Protein AF-A0A2A2M655-F1 (afdb_monomer_lite)

Sequence (83 aa):
MCSIENIGGDVSINMGGKTLATVSYREVIAPDFTLVGYEQRAKKHAQCVIDKIVKAALQQAALDSNVDAILENAISARSQSSC

Radius of gyration: 23.57 Å; chains: 1; bounding box: 62×24×65 Å

Organism: NCBI:txid546367

pLDDT: mean 89.43, std 9.91, range [49.25, 97.5]

Structure (mmCIF, N/CA/C/O backbone):
data_AF-A0A2A2M655-F1
#
_entry.id   AF-A0A2A2M655-F1
#
loop_
_atom_site.group_PDB
_atom_site.id
_atom_site.type_symbol
_atom_site.label_atom_id
_atom_site.label_alt_id
_atom_site.label_comp_id
_atom_site.label_asym_id
_atom_site.label_entity_id
_atom_site.label_seq_id
_atom_site.pdbx_PDB_ins_code
_atom_site.Cartn_x
_atom_site.Cartn_y
_atom_site.Cartn_z
_atom_site.occupancy
_atom_site.B_iso_or_equiv
_atom_site.auth_seq_id
_atom_site.auth_comp_id
_atom_site.auth_asym_id
_atom_site.auth_atom_id
_atom_site.pdbx_PDB_model_num
ATOM 1 N N . MET A 1 1 ? -33.092 -8.000 13.774 1.00 51.78 1 MET A N 1
ATOM 2 C CA . MET A 1 1 ? -32.076 -7.762 12.725 1.00 51.78 1 MET A CA 1
ATOM 3 C C . MET A 1 1 ? -30.746 -7.553 13.421 1.00 51.78 1 MET A C 1
ATOM 5 O O . MET A 1 1 ? -30.713 -6.761 14.350 1.00 51.78 1 MET A O 1
ATOM 9 N N . CYS A 1 2 ? -29.700 -8.288 13.040 1.00 66.50 2 CYS A N 1
ATOM 10 C CA . CYS A 1 2 ? -28.345 -8.016 13.523 1.00 66.50 2 CYS A CA 1
ATOM 11 C C . CYS A 1 2 ? -27.750 -6.956 12.588 1.00 66.50 2 CYS A C 1
ATOM 13 O O . CYS A 1 2 ? -27.573 -7.234 11.402 1.00 66.50 2 CYS A O 1
ATOM 15 N N . SER A 1 3 ? -27.555 -5.731 13.075 1.00 75.94 3 SER A N 1
ATOM 16 C CA . SER A 1 3 ? -26.924 -4.672 12.286 1.00 75.94 3 SER A CA 1
ATOM 17 C C . SER A 1 3 ? -25.438 -4.983 12.155 1.00 75.94 3 SER A C 1
ATOM 19 O O . SER A 1 3 ? -24.753 -5.152 13.159 1.00 75.94 3 SER A O 1
ATOM 21 N N . ILE A 1 4 ? -24.955 -5.096 10.920 1.00 82.81 4 ILE A N 1
ATOM 22 C CA . ILE A 1 4 ? -23.523 -5.204 10.642 1.00 82.81 4 ILE A CA 1
ATOM 23 C C . ILE A 1 4 ? -22.968 -3.783 10.669 1.00 82.81 4 ILE A C 1
ATOM 25 O O . ILE A 1 4 ? -23.348 -2.954 9.841 1.00 82.81 4 ILE A O 1
ATOM 29 N N . GLU A 1 5 ? -22.102 -3.499 11.636 1.00 89.44 5 GLU A N 1
ATOM 30 C CA . GLU A 1 5 ? -21.397 -2.225 11.724 1.00 89.44 5 GLU A CA 1
ATOM 31 C C . GLU A 1 5 ? -20.053 -2.326 11.002 1.00 89.44 5 GLU A C 1
ATOM 33 O O . GLU A 1 5 ? -19.326 -3.310 11.142 1.00 89.44 5 GLU A O 1
ATOM 38 N N . ASN A 1 6 ? -19.715 -1.295 10.230 1.00 92.44 6 ASN A N 1
ATOM 39 C CA . ASN A 1 6 ? -18.460 -1.224 9.490 1.00 92.44 6 ASN A CA 1
ATOM 40 C C . ASN A 1 6 ? -17.645 -0.028 9.969 1.00 92.44 6 ASN A C 1
ATOM 42 O O . ASN A 1 6 ? -18.191 1.042 10.238 1.00 92.44 6 ASN A O 1
ATOM 46 N N . ILE A 1 7 ? -16.329 -0.197 9.974 1.00 93.62 7 ILE A N 1
ATOM 47 C CA . ILE A 1 7 ? -15.359 0.875 10.177 1.00 93.62 7 ILE A CA 1
ATOM 48 C C . ILE A 1 7 ? -14.541 1.064 8.902 1.00 93.62 7 ILE A C 1
ATOM 50 O O . ILE A 1 7 ? -14.301 0.122 8.141 1.00 93.62 7 ILE A O 1
ATOM 54 N N . GLY A 1 8 ? -14.128 2.299 8.642 1.00 94.38 8 GLY A N 1
ATOM 55 C CA . GLY A 1 8 ? -13.328 2.611 7.475 1.00 94.38 8 GLY A CA 1
ATOM 56 C C . GLY A 1 8 ? -12.556 3.906 7.608 1.00 94.38 8 GLY A C 1
ATOM 57 O O . GLY A 1 8 ? -12.938 4.802 8.357 1.00 94.38 8 GLY A O 1
ATOM 58 N N . GLY A 1 9 ? -11.482 3.996 6.839 1.00 94.12 9 GLY A N 1
ATOM 59 C CA . GLY A 1 9 ? -10.629 5.1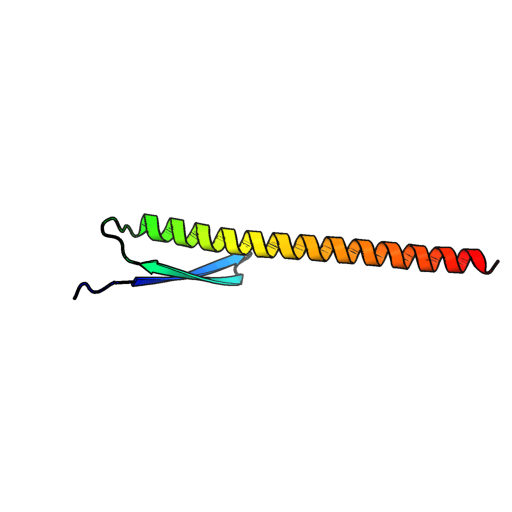67 6.761 1.00 94.12 9 GLY A CA 1
ATOM 60 C C . GLY A 1 9 ? -9.604 5.026 5.647 1.00 94.12 9 GLY A C 1
ATOM 61 O O . GLY A 1 9 ? -9.494 3.985 4.998 1.00 94.12 9 GLY A O 1
ATOM 62 N N . ASP A 1 10 ? -8.851 6.094 5.441 1.00 96.62 10 ASP A N 1
ATOM 63 C CA . ASP A 1 10 ? -7.851 6.172 4.391 1.00 96.62 10 ASP A CA 1
ATOM 64 C C . ASP A 1 10 ? -6.442 6.145 4.985 1.00 96.62 10 ASP A C 1
ATOM 66 O O . ASP A 1 10 ? -6.145 6.823 5.970 1.00 96.62 10 ASP A O 1
ATOM 70 N N . VAL A 1 11 ? -5.557 5.363 4.367 1.00 95.94 11 VAL A N 1
ATOM 71 C CA . VAL A 1 11 ? -4.136 5.312 4.713 1.00 95.94 11 VAL A CA 1
ATOM 72 C C . VAL A 1 11 ? -3.358 6.156 3.713 1.00 95.94 11 VAL A C 1
ATOM 74 O O . VAL A 1 11 ? -3.248 5.803 2.537 1.00 95.94 11 VAL A O 1
ATOM 77 N N . SER A 1 12 ? -2.800 7.269 4.186 1.00 95.50 12 SER A N 1
ATOM 78 C CA . SER A 1 12 ? -1.948 8.147 3.380 1.00 95.50 12 SER A CA 1
ATOM 79 C C . SER A 1 12 ? -0.503 7.660 3.375 1.00 95.50 12 SER A C 1
ATOM 81 O O . SER A 1 12 ? 0.113 7.457 4.422 1.00 95.50 12 SER A O 1
ATOM 83 N N . ILE A 1 13 ? 0.055 7.509 2.180 1.00 92.69 13 ILE A N 1
ATOM 84 C CA . ILE A 1 13 ? 1.436 7.092 1.949 1.00 92.69 13 ILE A CA 1
ATOM 85 C C . ILE A 1 13 ? 2.246 8.344 1.655 1.00 92.69 13 ILE A C 1
ATOM 87 O O . ILE A 1 13 ? 2.070 8.972 0.611 1.00 92.69 13 ILE A O 1
ATOM 91 N N . ASN A 1 14 ? 3.141 8.701 2.570 1.00 93.69 14 ASN A N 1
ATOM 92 C CA . ASN A 1 14 ? 3.924 9.926 2.480 1.00 93.69 14 ASN A CA 1
ATOM 93 C C . ASN A 1 14 ? 5.410 9.615 2.267 1.00 93.69 14 ASN A C 1
ATOM 95 O O . ASN A 1 14 ? 5.972 8.759 2.948 1.00 93.69 14 ASN A O 1
ATOM 99 N N . MET A 1 15 ? 6.061 10.351 1.368 1.00 91.00 15 MET A N 1
ATOM 100 C CA . MET A 1 15 ? 7.506 10.292 1.137 1.00 91.00 15 MET A CA 1
ATOM 101 C C . MET A 1 15 ? 8.042 11.711 0.951 1.00 91.00 15 MET A C 1
ATOM 103 O O . MET A 1 15 ? 7.498 12.485 0.166 1.00 91.00 15 MET A O 1
ATOM 107 N N . GLY A 1 16 ? 9.083 12.080 1.702 1.00 91.31 16 GLY A N 1
ATOM 108 C CA . GLY A 1 16 ? 9.673 13.424 1.619 1.00 91.31 16 GLY A CA 1
ATOM 109 C C . GLY A 1 16 ? 8.673 14.559 1.885 1.00 91.31 16 GLY A C 1
ATOM 110 O O . GLY A 1 16 ? 8.747 15.603 1.246 1.00 91.31 16 GLY A O 1
ATOM 111 N N . GLY A 1 17 ? 7.691 14.337 2.767 1.00 91.94 17 GLY A N 1
ATOM 112 C CA . GLY A 1 17 ? 6.646 15.318 3.089 1.00 91.94 17 GLY A CA 1
ATOM 113 C C . GLY A 1 17 ? 5.525 15.452 2.051 1.00 91.94 17 GLY A C 1
ATOM 114 O O . GLY A 1 17 ? 4.621 16.257 2.252 1.00 91.94 17 GLY A O 1
ATOM 115 N N . LYS A 1 18 ? 5.542 14.667 0.967 1.00 93.81 18 LYS A N 1
ATOM 116 C CA . LYS A 1 18 ? 4.474 14.634 -0.042 1.00 93.81 18 LYS A CA 1
ATOM 117 C C . LYS A 1 18 ? 3.663 13.350 0.073 1.00 93.81 18 LYS A C 1
ATOM 119 O O . LYS A 1 18 ? 4.238 12.275 0.238 1.00 93.81 18 LYS A O 1
ATOM 124 N N . THR A 1 19 ? 2.344 13.454 -0.058 1.00 94.44 19 THR A N 1
ATOM 125 C CA . THR A 1 19 ? 1.465 12.287 -0.193 1.00 94.44 19 THR A CA 1
ATOM 126 C C . THR A 1 19 ? 1.572 11.741 -1.609 1.00 94.44 19 THR A C 1
ATOM 128 O O . THR A 1 19 ? 1.271 12.438 -2.573 1.00 94.44 19 THR A O 1
ATOM 131 N N . LEU A 1 20 ? 2.040 10.502 -1.725 1.00 91.44 20 LEU A N 1
ATOM 132 C CA . LEU A 1 20 ? 2.204 9.805 -2.999 1.00 91.44 20 LEU A CA 1
ATOM 133 C C . LEU A 1 20 ? 0.933 9.065 -3.411 1.00 91.44 20 LEU A C 1
ATOM 135 O O . LEU A 1 20 ? 0.628 8.975 -4.595 1.00 91.44 20 LEU A O 1
ATOM 139 N N . ALA A 1 21 ? 0.218 8.509 -2.436 1.00 92.12 21 ALA A N 1
ATOM 140 C CA . ALA A 1 21 ? -1.003 7.758 -2.664 1.00 92.12 21 ALA A CA 1
ATOM 141 C C . ALA A 1 21 ? -1.846 7.696 -1.390 1.00 92.12 21 ALA A C 1
ATOM 143 O O . ALA A 1 21 ? -1.333 7.818 -0.274 1.00 92.12 21 ALA A O 1
ATOM 144 N N . THR A 1 22 ? -3.133 7.438 -1.579 1.00 95.81 22 THR A N 1
ATOM 145 C CA . THR A 1 22 ? -4.094 7.196 -0.509 1.00 95.81 22 THR A CA 1
ATOM 146 C C . THR A 1 22 ? -4.772 5.863 -0.781 1.00 95.81 22 THR A C 1
ATOM 148 O O . THR A 1 22 ? -5.266 5.636 -1.885 1.00 95.81 22 THR A O 1
ATOM 151 N N . VAL A 1 23 ? -4.765 4.966 0.204 1.00 96.44 23 VAL A N 1
ATOM 152 C CA . VAL A 1 23 ? -5.370 3.634 0.092 1.00 96.44 23 VAL A CA 1
ATOM 153 C C . VAL A 1 23 ? -6.516 3.533 1.084 1.00 96.44 23 VAL A C 1
ATOM 155 O O . VAL A 1 23 ? -6.296 3.552 2.295 1.00 96.44 23 VAL A O 1
ATOM 158 N N . SER A 1 24 ? -7.735 3.409 0.570 1.00 96.44 24 SER A N 1
ATOM 159 C CA . SER A 1 24 ? -8.912 3.202 1.407 1.00 96.44 24 SER A CA 1
ATOM 160 C C . SER A 1 24 ? -8.917 1.804 2.012 1.00 96.44 24 SER A C 1
ATOM 162 O O . SER A 1 24 ? -8.686 0.811 1.322 1.00 96.44 24 SER A O 1
ATOM 164 N N . TYR A 1 25 ? -9.242 1.724 3.297 1.00 97.00 25 TYR A N 1
ATOM 165 C CA . TYR A 1 25 ? -9.397 0.476 4.026 1.00 97.00 25 TYR A CA 1
ATOM 166 C C . TYR A 1 25 ? -10.714 0.478 4.799 1.00 97.00 25 TYR A C 1
ATOM 168 O O . TYR A 1 25 ? -11.072 1.460 5.447 1.00 97.00 25 TYR A O 1
ATOM 176 N N . ARG A 1 26 ? -11.461 -0.624 4.710 1.00 95.38 26 ARG A N 1
ATOM 177 C CA . ARG A 1 26 ? -12.721 -0.824 5.431 1.00 95.38 26 ARG A CA 1
ATOM 178 C C . ARG A 1 26 ? -12.819 -2.268 5.895 1.00 95.38 26 ARG A C 1
ATOM 180 O O . ARG A 1 26 ? -12.442 -3.173 5.152 1.00 95.38 26 ARG A O 1
ATOM 187 N N . GLU A 1 27 ? -13.368 -2.476 7.082 1.00 94.00 27 GLU A N 1
ATOM 188 C CA . GLU A 1 27 ? -13.652 -3.805 7.616 1.00 94.00 27 GLU A CA 1
ATOM 189 C C . GLU A 1 27 ? -14.926 -3.802 8.466 1.00 94.00 27 GLU A C 1
ATOM 191 O O . GLU A 1 27 ? -15.399 -2.759 8.923 1.00 94.00 27 GLU A O 1
ATOM 196 N N . VAL A 1 28 ? -15.499 -4.988 8.646 1.00 94.75 28 VAL A N 1
ATOM 197 C CA . VAL A 1 28 ? -16.617 -5.199 9.569 1.00 94.75 28 VAL A CA 1
ATOM 198 C C . VAL A 1 28 ? -16.086 -5.106 10.997 1.00 94.75 28 VAL A C 1
ATOM 200 O O . VAL A 1 28 ? -15.028 -5.661 11.299 1.00 94.75 28 VAL A O 1
ATOM 203 N N . ILE A 1 29 ? -16.823 -4.432 11.878 1.00 92.88 29 ILE A N 1
ATOM 204 C CA . ILE A 1 29 ? -16.497 -4.379 13.302 1.00 92.88 29 ILE A CA 1
ATOM 205 C C . ILE A 1 29 ? -16.780 -5.758 13.901 1.00 92.88 29 ILE A C 1
ATOM 207 O O . ILE A 1 29 ? -17.928 -6.177 14.048 1.00 92.88 29 ILE A O 1
ATOM 211 N N . ALA A 1 30 ? -15.709 -6.484 14.206 1.00 89.38 30 ALA A N 1
ATOM 212 C CA . ALA A 1 30 ? -15.781 -7.776 14.870 1.00 89.38 30 ALA A CA 1
ATOM 213 C C . ALA A 1 30 ? -15.972 -7.610 16.394 1.00 89.38 30 ALA A C 1
ATOM 215 O O . ALA A 1 30 ? -15.601 -6.572 16.947 1.00 89.38 30 ALA A O 1
ATOM 216 N N . PRO A 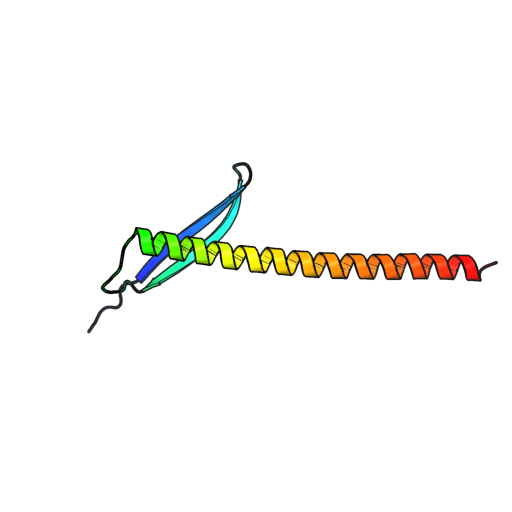1 31 ? -16.505 -8.622 17.106 1.00 89.50 31 PRO A N 1
ATOM 217 C CA . PRO A 1 31 ? -16.683 -8.560 18.562 1.00 89.50 31 PRO A CA 1
ATOM 218 C C . PRO A 1 31 ? -15.386 -8.328 19.355 1.00 89.50 31 PRO A C 1
ATOM 220 O O . PRO A 1 31 ? -15.427 -7.811 20.466 1.00 89.50 31 PRO A O 1
ATOM 223 N N . ASP A 1 32 ? -14.240 -8.709 18.792 1.00 92.06 32 ASP A N 1
ATOM 224 C CA . ASP A 1 32 ? -12.892 -8.543 19.344 1.00 92.06 32 ASP A CA 1
ATOM 225 C C . ASP A 1 32 ? -12.156 -7.321 18.763 1.00 92.06 32 ASP A C 1
ATOM 227 O O . ASP A 1 32 ? -10.926 -7.223 18.832 1.00 92.06 32 ASP A O 1
ATOM 231 N N . PHE A 1 33 ? -12.897 -6.380 18.169 1.00 93.12 33 PHE A N 1
ATOM 232 C CA . PHE A 1 33 ? -12.332 -5.179 17.574 1.00 93.12 33 PHE A CA 1
ATOM 233 C C . PHE A 1 33 ? -11.463 -4.404 18.571 1.00 93.12 33 PHE A C 1
ATOM 235 O O . PHE A 1 33 ? -11.857 -4.091 19.694 1.00 93.12 33 PHE A O 1
ATOM 242 N N . THR A 1 34 ? -10.282 -4.009 18.100 1.00 95.88 34 THR A N 1
ATOM 243 C CA . THR A 1 34 ? -9.421 -3.038 18.770 1.00 95.88 34 THR A CA 1
ATOM 244 C C . THR A 1 34 ? -8.911 -2.040 17.743 1.00 95.88 34 THR A C 1
ATOM 246 O O . THR A 1 34 ? -8.567 -2.417 16.619 1.00 95.88 34 THR A O 1
ATOM 249 N N . LEU A 1 35 ? -8.814 -0.768 18.138 1.00 94.19 35 LEU A N 1
ATOM 250 C CA . LEU A 1 35 ?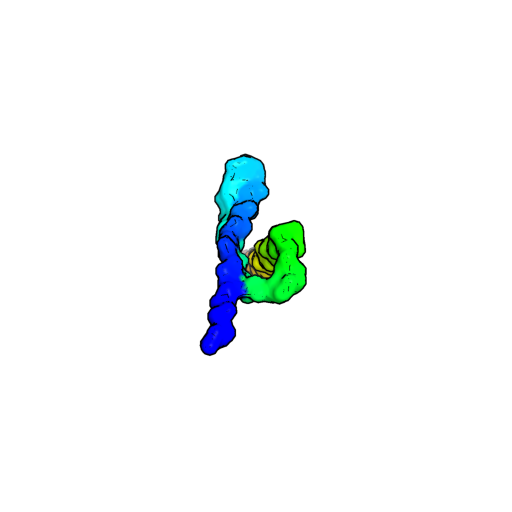 -8.312 0.289 17.258 1.00 94.19 35 LEU A CA 1
ATOM 251 C C . LEU A 1 35 ? -6.878 -0.001 16.789 1.00 94.19 35 LEU A C 1
ATOM 253 O O . LEU A 1 35 ? -6.580 0.108 15.606 1.00 94.19 35 LEU A O 1
ATOM 257 N N . VAL A 1 36 ? -6.017 -0.470 17.696 1.00 96.50 36 VAL A N 1
ATOM 258 C CA . VAL A 1 36 ? -4.632 -0.855 17.375 1.00 96.50 36 VAL A CA 1
ATOM 259 C C . VAL A 1 36 ? -4.594 -1.992 16.348 1.00 96.50 36 VAL A C 1
ATOM 261 O O . VAL A 1 36 ? -3.804 -1.953 15.405 1.00 96.50 36 VAL A O 1
ATOM 264 N N . GLY A 1 37 ? -5.460 -3.000 16.493 1.00 96.00 37 GLY A N 1
ATOM 265 C CA . GLY A 1 37 ? -5.566 -4.093 15.526 1.00 96.00 37 GLY A CA 1
ATOM 266 C C . GLY A 1 37 ? -6.040 -3.613 14.153 1.00 96.00 37 GLY A C 1
ATOM 267 O O . GLY A 1 37 ? -5.473 -4.015 13.135 1.00 96.00 37 GLY A O 1
ATOM 268 N N . TYR A 1 38 ? -7.031 -2.719 14.122 1.00 95.94 38 TYR A N 1
ATOM 269 C CA . TYR A 1 38 ? -7.504 -2.073 12.895 1.00 95.94 38 TYR A CA 1
ATOM 270 C C . TYR A 1 38 ? -6.384 -1.298 12.194 1.00 95.94 38 TYR A C 1
ATOM 272 O O . TYR A 1 38 ? -6.135 -1.518 11.010 1.00 95.94 38 TYR A O 1
ATOM 280 N N . GLU A 1 39 ? -5.643 -0.457 12.920 1.00 95.44 39 GLU A N 1
ATOM 281 C CA . GLU A 1 39 ? -4.531 0.326 12.367 1.00 95.44 39 GLU A CA 1
ATOM 282 C C . GLU A 1 39 ? -3.431 -0.569 11.776 1.00 95.44 39 GLU A C 1
ATOM 284 O O . GLU A 1 39 ? -2.919 -0.299 10.686 1.00 95.44 39 GLU A O 1
ATOM 289 N N . GLN A 1 40 ? -3.093 -1.673 12.451 1.00 96.62 40 GLN A N 1
ATOM 290 C CA . GLN A 1 40 ? -2.122 -2.645 11.944 1.00 96.62 40 GLN A CA 1
ATOM 291 C C . GLN A 1 40 ? -2.593 -3.307 10.646 1.00 96.62 40 GLN A C 1
ATOM 293 O O . GLN A 1 40 ? -1.805 -3.444 9.703 1.00 96.62 40 GLN A O 1
ATOM 298 N N . ARG A 1 41 ? -3.868 -3.706 10.570 1.00 97.06 41 ARG A N 1
ATOM 299 C CA . ARG A 1 41 ? -4.439 -4.304 9.355 1.00 97.06 41 ARG A CA 1
ATOM 300 C C . ARG A 1 41 ? -4.538 -3.291 8.217 1.00 97.06 41 ARG A C 1
ATOM 302 O O . ARG A 1 41 ? -4.134 -3.624 7.103 1.00 97.06 41 ARG A O 1
ATOM 309 N N . ALA A 1 42 ? -4.962 -2.060 8.497 1.00 96.88 42 ALA A N 1
ATOM 310 C CA . ALA A 1 42 ? -4.999 -0.964 7.531 1.00 96.88 42 ALA A CA 1
ATOM 311 C C . ALA A 1 42 ? -3.601 -0.680 6.957 1.00 96.88 42 ALA A C 1
ATOM 313 O O . ALA A 1 42 ? -3.416 -0.626 5.738 1.00 96.88 42 ALA A O 1
ATOM 314 N N . LYS A 1 43 ? -2.580 -0.601 7.822 1.00 96.31 43 LYS A N 1
ATOM 315 C CA . LYS A 1 43 ? -1.181 -0.421 7.409 1.00 96.31 43 LYS A CA 1
ATOM 316 C C . LYS A 1 43 ? -0.681 -1.586 6.556 1.00 96.31 43 LYS A C 1
ATOM 318 O O . LYS A 1 43 ? -0.080 -1.358 5.508 1.00 96.31 43 LYS A O 1
ATOM 323 N N . LYS A 1 44 ? -0.951 -2.829 6.967 1.00 97.50 44 LYS A N 1
ATOM 324 C CA . LYS A 1 44 ? -0.573 -4.031 6.205 1.00 97.50 44 LYS A CA 1
ATOM 325 C C . LYS A 1 44 ? -1.251 -4.070 4.835 1.00 97.50 44 LYS A C 1
ATOM 327 O O . LYS A 1 44 ? -0.615 -4.442 3.850 1.00 97.50 44 LYS A O 1
ATOM 332 N N . HIS A 1 45 ? -2.520 -3.673 4.762 1.00 96.88 45 HIS A N 1
ATOM 333 C CA . HIS A 1 45 ? -3.254 -3.563 3.507 1.00 96.88 45 HIS A CA 1
ATOM 334 C C . HIS A 1 45 ? -2.596 -2.546 2.567 1.00 96.88 45 HIS A C 1
ATOM 336 O O . HIS A 1 45 ? -2.261 -2.895 1.436 1.00 96.88 45 HIS A O 1
ATOM 342 N N . ALA A 1 46 ? -2.329 -1.329 3.052 1.00 96.38 46 ALA A N 1
ATOM 343 C CA . ALA A 1 46 ? -1.658 -0.294 2.270 1.00 96.38 46 ALA A CA 1
ATOM 344 C C . ALA A 1 46 ? -0.264 -0.736 1.792 1.00 96.38 46 ALA A C 1
ATOM 346 O O . ALA A 1 46 ? 0.073 -0.548 0.625 1.00 96.38 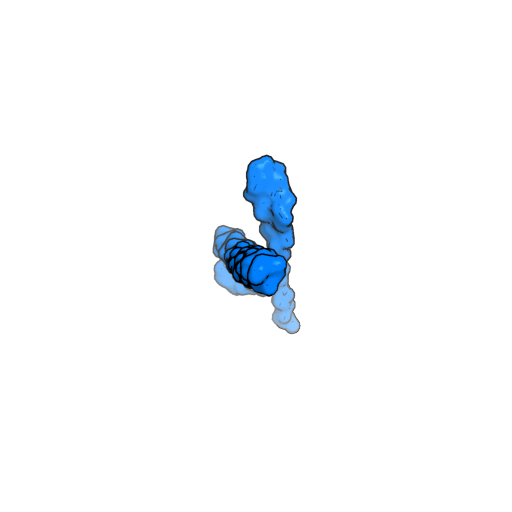46 ALA A O 1
ATOM 347 N N . GLN A 1 47 ? 0.516 -1.396 2.654 1.00 96.00 47 GLN A N 1
ATOM 348 C CA . GLN A 1 47 ? 1.823 -1.943 2.283 1.00 96.00 47 GLN A CA 1
ATOM 349 C C . GLN A 1 47 ? 1.711 -2.995 1.170 1.00 96.00 47 GLN A C 1
ATOM 351 O O . GLN A 1 47 ? 2.445 -2.927 0.191 1.00 96.00 47 GLN A O 1
ATOM 356 N N . CYS A 1 48 ? 0.736 -3.906 1.251 1.00 96.56 48 CYS A N 1
ATOM 357 C CA . CYS A 1 48 ? 0.500 -4.900 0.203 1.00 96.56 48 CYS A CA 1
ATOM 358 C C . CYS A 1 48 ? 0.120 -4.260 -1.144 1.00 96.56 48 CYS A C 1
ATOM 360 O O . CYS A 1 48 ? 0.532 -4.744 -2.200 1.00 96.56 48 CYS A O 1
ATOM 362 N N . VAL A 1 49 ? -0.661 -3.176 -1.124 1.00 95.12 49 VAL A N 1
ATOM 363 C CA . VAL A 1 49 ? -0.999 -2.416 -2.336 1.00 95.12 49 VAL A CA 1
ATOM 364 C C . VAL A 1 49 ? 0.255 -1.780 -2.940 1.00 95.12 49 VAL A C 1
ATOM 366 O O . VAL A 1 49 ? 0.489 -1.936 -4.138 1.00 95.12 49 VAL A O 1
ATOM 369 N N . ILE A 1 50 ? 1.093 -1.136 -2.122 1.00 93.94 50 ILE A N 1
ATOM 370 C CA . ILE A 1 50 ? 2.363 -0.548 -2.573 1.00 93.94 50 ILE A CA 1
ATOM 371 C C . ILE A 1 50 ? 3.281 -1.616 -3.168 1.00 93.94 50 ILE A C 1
ATOM 373 O O . ILE A 1 50 ? 3.792 -1.420 -4.267 1.00 93.94 50 ILE A O 1
ATOM 377 N N . ASP A 1 51 ? 3.447 -2.760 -2.504 1.00 95.31 51 ASP A N 1
ATOM 378 C CA . ASP A 1 51 ? 4.308 -3.845 -2.986 1.00 95.31 51 ASP A CA 1
ATOM 379 C C . ASP A 1 51 ? 3.871 -4.342 -4.371 1.00 95.31 51 ASP A C 1
ATOM 381 O O . ASP A 1 51 ? 4.706 -4.599 -5.240 1.00 95.31 51 ASP A O 1
ATOM 385 N N . LYS A 1 52 ? 2.556 -4.435 -4.618 1.00 95.31 52 LYS A N 1
ATOM 386 C CA . LYS A 1 52 ? 2.016 -4.794 -5.939 1.00 95.31 52 LYS A CA 1
ATOM 387 C C . LYS A 1 52 ? 2.330 -3.738 -6.994 1.00 95.31 52 LYS A C 1
ATOM 389 O O . LYS A 1 52 ? 2.709 -4.106 -8.103 1.00 95.31 52 LYS A O 1
ATOM 394 N N . ILE A 1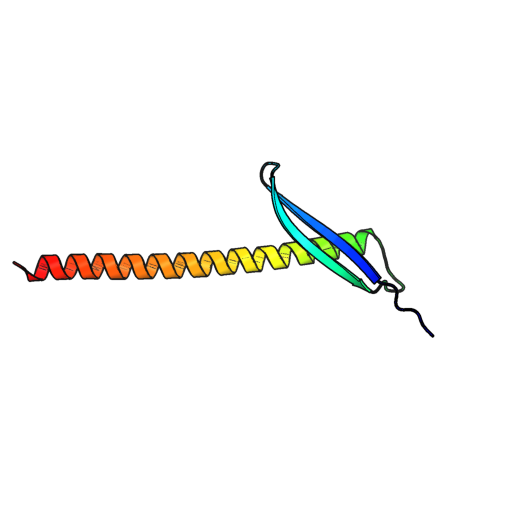 53 ? 2.197 -2.456 -6.654 1.00 92.69 53 ILE A N 1
ATOM 395 C CA . ILE A 1 53 ? 2.508 -1.343 -7.563 1.00 92.69 53 ILE A CA 1
ATOM 396 C C . ILE A 1 53 ? 4.001 -1.341 -7.902 1.00 92.69 53 ILE A C 1
ATOM 398 O O . ILE A 1 53 ? 4.358 -1.316 -9.076 1.00 92.69 53 ILE A O 1
ATOM 402 N N . VAL A 1 54 ? 4.872 -1.432 -6.894 1.00 93.12 54 VAL A N 1
ATOM 403 C CA . VAL A 1 54 ? 6.330 -1.478 -7.080 1.00 93.12 54 VAL A CA 1
ATOM 404 C C . VAL A 1 54 ? 6.722 -2.678 -7.934 1.00 93.12 54 VAL A C 1
ATOM 406 O O . VAL A 1 54 ? 7.488 -2.535 -8.884 1.00 93.12 54 VAL A O 1
ATOM 409 N N . LYS A 1 55 ? 6.158 -3.857 -7.654 1.00 95.19 55 LYS A N 1
ATOM 410 C CA . LYS A 1 55 ? 6.419 -5.060 -8.446 1.00 95.19 55 LYS A CA 1
ATOM 411 C C . LYS A 1 55 ? 5.998 -4.889 -9.906 1.00 95.19 55 LYS A C 1
ATOM 413 O O . LYS A 1 55 ? 6.771 -5.244 -10.790 1.00 95.19 55 LYS A O 1
ATOM 418 N N . ALA A 1 56 ? 4.807 -4.348 -10.160 1.00 93.38 56 ALA A N 1
ATOM 419 C CA . ALA A 1 56 ? 4.328 -4.100 -11.518 1.00 93.38 56 ALA A CA 1
ATOM 420 C C . ALA A 1 56 ? 5.215 -3.083 -12.257 1.00 93.38 56 ALA A C 1
ATOM 422 O O . ALA A 1 56 ? 5.581 -3.313 -13.406 1.00 93.38 56 ALA A O 1
ATOM 423 N N . ALA A 1 57 ? 5.628 -2.006 -11.583 1.00 92.88 57 ALA A N 1
ATOM 424 C CA . ALA A 1 57 ? 6.522 -1.001 -12.155 1.00 92.88 57 ALA A CA 1
ATOM 425 C C . ALA A 1 57 ? 7.901 -1.581 -12.510 1.00 92.88 57 ALA A C 1
ATOM 427 O O . ALA A 1 57 ? 8.419 -1.313 -13.590 1.00 92.88 57 ALA A O 1
ATOM 428 N N . LEU A 1 58 ? 8.476 -2.423 -11.644 1.00 93.12 58 LEU A N 1
ATOM 429 C CA . LEU A 1 58 ? 9.742 -3.110 -11.924 1.00 93.12 58 LEU A CA 1
ATOM 430 C C . LEU A 1 58 ? 9.626 -4.081 -13.106 1.00 93.12 58 LEU A C 1
ATOM 432 O O . LEU A 1 58 ? 10.542 -4.164 -13.919 1.00 93.12 58 LEU A O 1
ATOM 436 N N . GLN A 1 59 ? 8.507 -4.801 -13.219 1.00 94.06 59 GLN A N 1
ATOM 437 C CA . GLN A 1 59 ? 8.248 -5.684 -14.360 1.00 94.06 59 GLN A CA 1
ATOM 438 C C . GLN A 1 59 ? 8.126 -4.901 -15.671 1.00 94.06 59 GLN A C 1
ATOM 440 O O . GLN A 1 59 ? 8.700 -5.321 -16.673 1.00 94.06 59 GLN A O 1
ATOM 445 N N . GLN A 1 60 ? 7.432 -3.759 -15.655 1.00 90.62 60 GLN A N 1
ATOM 446 C CA . GLN A 1 60 ? 7.329 -2.878 -16.819 1.00 90.62 60 GLN A CA 1
ATOM 447 C C . GLN A 1 60 ? 8.701 -2.325 -17.221 1.00 90.62 60 GLN A C 1
ATOM 449 O O . GLN A 1 60 ? 9.093 -2.455 -18.373 1.00 90.62 60 GLN A O 1
ATOM 454 N N . ALA A 1 61 ? 9.475 -1.805 -16.264 1.00 90.12 61 ALA A N 1
ATOM 455 C CA . ALA A 1 61 ? 10.809 -1.270 -16.535 1.00 90.12 61 ALA A CA 1
ATOM 456 C C . ALA A 1 61 ? 11.771 -2.331 -17.105 1.00 90.12 61 ALA A C 1
ATOM 458 O O . ALA A 1 61 ? 12.581 -2.033 -17.981 1.00 90.12 61 ALA A O 1
ATOM 459 N N . ALA A 1 62 ? 11.676 -3.579 -16.634 1.00 88.12 62 ALA A N 1
ATOM 460 C CA . ALA A 1 62 ? 12.462 -4.685 -17.177 1.00 88.12 62 ALA A CA 1
ATOM 461 C C . ALA A 1 62 ? 12.067 -5.032 -18.623 1.00 88.12 62 ALA A C 1
ATOM 463 O O . ALA A 1 62 ? 12.938 -5.339 -19.437 1.00 88.12 62 ALA A O 1
ATOM 464 N N . LEU A 1 63 ? 10.770 -4.978 -18.950 1.00 88.75 63 LEU A N 1
ATOM 465 C CA . LEU A 1 63 ? 10.286 -5.184 -20.315 1.00 88.75 63 LEU A CA 1
ATOM 466 C C . LEU A 1 63 ? 10.800 -4.085 -21.252 1.00 88.75 63 LEU A C 1
ATOM 468 O O . LEU A 1 63 ? 11.345 -4.406 -22.307 1.00 88.75 63 LEU A O 1
ATOM 472 N N . ASP A 1 64 ? 10.673 -2.824 -20.841 1.00 86.88 64 ASP A N 1
ATOM 473 C CA . ASP A 1 64 ? 11.103 -1.666 -21.628 1.00 86.88 64 ASP A CA 1
ATOM 474 C C . ASP A 1 64 ? 12.613 -1.733 -21.908 1.00 86.88 64 ASP A C 1
ATOM 476 O O . ASP A 1 64 ? 13.037 -1.659 -23.060 1.00 86.88 64 ASP A O 1
ATOM 480 N N . SER A 1 65 ? 13.423 -2.037 -20.885 1.00 85.88 65 SER A N 1
ATOM 481 C CA . SER A 1 65 ? 14.873 -2.210 -21.043 1.00 85.88 65 SER A CA 1
ATOM 482 C C . SER A 1 65 ? 15.250 -3.319 -22.034 1.00 85.88 65 SER A C 1
ATOM 484 O O . SER A 1 65 ? 16.267 -3.203 -22.720 1.00 85.88 65 SER A O 1
ATOM 486 N N . ASN A 1 66 ? 14.470 -4.401 -22.111 1.00 85.31 66 ASN A N 1
ATOM 487 C CA . ASN A 1 66 ? 14.725 -5.482 -23.062 1.00 85.31 66 ASN A CA 1
ATOM 488 C C . ASN A 1 66 ? 14.366 -5.073 -24.500 1.00 85.31 66 ASN A C 1
ATOM 490 O O . ASN A 1 66 ? 15.078 -5.433 -25.437 1.00 85.31 66 ASN A O 1
ATOM 494 N N . VAL A 1 67 ? 13.284 -4.310 -24.682 1.00 84.31 67 VAL A N 1
ATOM 495 C CA . VAL A 1 67 ? 12.895 -3.759 -25.990 1.00 84.31 67 VAL A CA 1
ATOM 496 C C . VAL A 1 67 ? 13.959 -2.789 -26.502 1.00 84.31 67 VAL A C 1
ATOM 498 O O . VAL A 1 67 ? 14.378 -2.919 -27.654 1.00 84.31 67 VAL A O 1
ATOM 501 N N . ASP A 1 68 ? 14.451 -1.894 -25.644 1.00 86.81 68 ASP A N 1
ATOM 502 C CA . ASP A 1 68 ? 15.515 -0.946 -25.991 1.00 86.81 68 ASP A CA 1
ATOM 503 C C . ASP A 1 68 ? 16.785 -1.681 -26.444 1.00 86.81 68 ASP A C 1
ATOM 505 O O . ASP A 1 68 ? 17.346 -1.378 -27.497 1.00 86.81 68 ASP A O 1
ATOM 509 N N . ALA A 1 69 ? 17.194 -2.729 -25.719 1.00 85.38 69 ALA A N 1
ATOM 510 C CA . ALA A 1 69 ? 18.355 -3.537 -26.092 1.00 85.38 69 ALA A CA 1
ATOM 511 C C . ALA A 1 69 ? 18.185 -4.242 -27.453 1.00 85.38 69 ALA A C 1
ATOM 513 O O . ALA A 1 69 ? 19.132 -4.320 -28.240 1.00 85.38 69 ALA A O 1
ATOM 514 N N . ILE A 1 70 ? 16.990 -4.761 -27.758 1.00 86.94 70 ILE A N 1
ATOM 515 C CA . ILE A 1 70 ? 16.698 -5.378 -29.063 1.00 86.94 70 ILE A CA 1
ATOM 516 C C . ILE A 1 70 ? 16.785 -4.337 -30.185 1.00 86.94 70 ILE A C 1
ATOM 518 O O . ILE A 1 70 ? 17.359 -4.626 -31.239 1.00 86.94 70 ILE A O 1
ATOM 522 N N . LEU A 1 71 ? 16.248 -3.135 -29.964 1.00 87.06 71 LEU A N 1
ATOM 523 C CA . LEU A 1 71 ? 16.273 -2.056 -30.947 1.00 87.06 71 LEU A CA 1
ATOM 524 C C . LEU A 1 71 ? 17.708 -1.602 -31.254 1.00 87.06 71 LEU A C 1
ATOM 526 O O . LEU A 1 71 ? 18.081 -1.537 -32.426 1.00 87.06 71 LEU A O 1
ATOM 530 N N . GLU A 1 72 ? 18.529 -1.372 -30.227 1.00 89.00 72 GLU A N 1
ATOM 531 C CA . GLU A 1 72 ? 19.942 -0.989 -30.386 1.00 89.00 72 GLU A CA 1
ATOM 532 C C . GLU A 1 72 ? 20.746 -2.047 -31.159 1.00 89.00 72 GLU A C 1
ATOM 534 O O . GLU A 1 72 ? 21.532 -1.729 -32.062 1.00 89.00 72 GLU A O 1
ATOM 539 N N . ASN A 1 73 ? 20.499 -3.329 -30.877 1.00 86.62 73 ASN A N 1
ATOM 540 C CA . ASN A 1 73 ? 21.121 -4.430 -31.611 1.00 86.62 73 ASN A CA 1
ATOM 541 C C . ASN A 1 73 ? 20.676 -4.471 -33.081 1.00 86.62 73 ASN A C 1
ATOM 543 O O . ASN A 1 73 ? 21.506 -4.680 -33.967 1.00 86.62 73 ASN A O 1
ATOM 547 N N . ALA A 1 74 ? 19.392 -4.242 -33.368 1.00 87.94 74 ALA A N 1
ATOM 548 C CA . ALA A 1 74 ? 18.877 -4.207 -34.737 1.00 87.94 74 ALA A CA 1
ATOM 549 C C . ALA A 1 74 ? 19.455 -3.030 -35.546 1.00 87.94 74 ALA A C 1
ATOM 551 O O . ALA A 1 74 ? 19.805 -3.197 -36.719 1.00 87.94 74 ALA A O 1
ATOM 552 N N . ILE A 1 75 ? 19.604 -1.856 -34.921 1.00 89.94 75 ILE A N 1
ATOM 553 C CA . ILE A 1 75 ? 20.256 -0.683 -35.524 1.00 89.94 75 ILE A CA 1
ATOM 554 C C . ILE A 1 75 ? 21.725 -0.999 -35.838 1.00 89.94 75 ILE A C 1
ATOM 556 O O . ILE A 1 75 ? 22.187 -0.738 -36.952 1.00 89.94 75 ILE A O 1
ATOM 560 N N . SER A 1 76 ? 22.434 -1.617 -34.890 1.00 86.88 76 SER A N 1
ATOM 561 C CA . SER A 1 76 ? 23.846 -1.990 -35.034 1.00 86.88 76 SER A CA 1
ATOM 562 C C . SER A 1 76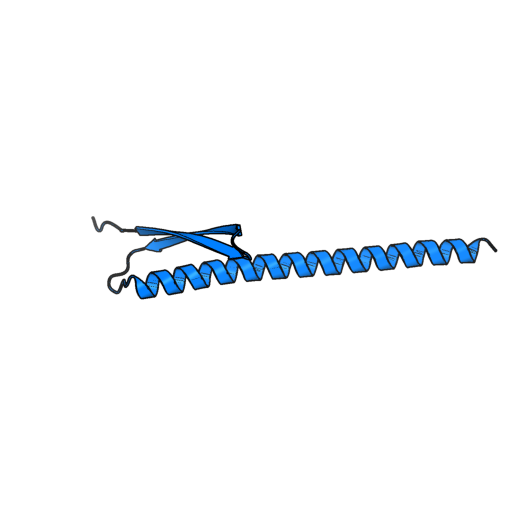 ? 24.078 -3.067 -36.102 1.00 86.88 76 SER A C 1
ATOM 564 O O . SER A 1 76 ? 25.032 -2.984 -36.871 1.00 86.88 76 SER A O 1
ATOM 566 N N . ALA A 1 77 ? 23.193 -4.060 -36.214 1.00 82.44 77 ALA A N 1
ATOM 567 C CA . ALA A 1 77 ? 23.282 -5.081 -37.259 1.00 82.44 77 ALA A CA 1
ATOM 568 C C . ALA A 1 77 ? 23.052 -4.492 -38.662 1.00 82.44 77 ALA A C 1
ATOM 570 O O . ALA A 1 77 ? 23.741 -4.854 -39.616 1.00 82.44 77 ALA A O 1
ATOM 571 N N . ARG A 1 78 ? 22.117 -3.539 -38.792 1.00 78.06 78 ARG A N 1
ATOM 572 C CA . ARG A 1 78 ? 21.827 -2.874 -40.070 1.00 78.06 78 ARG A CA 1
ATOM 573 C C . ARG A 1 78 ? 22.986 -2.000 -40.552 1.00 78.06 78 ARG A C 1
ATOM 575 O O . ARG A 1 78 ? 23.247 -1.961 -41.754 1.00 78.06 78 ARG A O 1
ATOM 582 N N . SER A 1 79 ? 23.679 -1.307 -39.648 1.00 73.12 79 SER A N 1
ATOM 583 C CA . SER A 1 79 ? 24.841 -0.488 -40.013 1.00 73.12 79 SER A CA 1
ATOM 584 C C . SER A 1 79 ? 26.039 -1.334 -40.460 1.00 73.12 79 SER A C 1
ATOM 586 O O . SER A 1 79 ? 26.765 -0.912 -41.354 1.00 73.12 79 SER A O 1
ATOM 588 N N . GLN A 1 80 ? 26.200 -2.550 -39.926 1.00 66.88 80 GLN A N 1
ATOM 589 C CA . GLN A 1 80 ? 27.250 -3.491 -40.340 1.00 66.88 80 GLN A CA 1
ATOM 590 C C . GLN A 1 80 ? 26.979 -4.164 -41.696 1.00 66.88 80 GLN A C 1
ATOM 592 O O . GLN A 1 80 ? 27.921 -4.533 -42.386 1.00 66.88 80 GLN A O 1
ATOM 597 N N . SER A 1 81 ? 25.712 -4.306 -42.100 1.00 61.41 81 SER A N 1
ATOM 598 C CA . SER A 1 81 ? 25.325 -4.931 -43.378 1.00 61.41 81 SER A CA 1
ATOM 599 C C . SER A 1 81 ? 25.392 -4.018 -44.615 1.00 61.41 81 SER A C 1
ATOM 601 O O . SER A 1 81 ? 25.149 -4.491 -45.721 1.00 61.41 81 SER A O 1
ATOM 603 N N . SER A 1 82 ? 25.681 -2.722 -44.442 1.00 58.59 82 SER A N 1
ATOM 604 C CA . SER A 1 82 ? 25.772 -1.727 -45.532 1.00 58.59 82 SER A CA 1
ATOM 605 C C . SER A 1 82 ? 27.214 -1.404 -45.966 1.00 58.59 82 SER A C 1
ATOM 607 O O . SER A 1 82 ? 27.413 -0.437 -46.702 1.00 58.59 82 SER A O 1
ATOM 609 N N . CYS A 1 83 ? 28.198 -2.186 -45.511 1.00 49.25 83 CYS A N 1
ATOM 610 C CA . CYS A 1 83 ? 29.597 -2.126 -45.947 1.00 49.25 83 CYS A CA 1
ATOM 611 C C . CYS A 1 83 ? 29.928 -3.284 -46.892 1.00 49.25 83 CYS A C 1
ATOM 613 O O . CYS A 1 83 ? 29.457 -4.412 -46.621 1.00 49.25 83 CYS A O 1
#

Foldseek 3Di:
DDDFDKDKDWDFDDDPNDGPDIDIDMDTQDPPDDPVVVVVVNVVVVVVVVVVVVVVVVVVVVVVVVVVVVVVVVVVVVVVVVD

Secondary structure (DSSP, 8-state):
-----EEEEEEEEEETTEEEEEEEEEEE--TT--HHHHHHHHHHHHHHHHHHHHHHHHHHHHHHHHHHHHHHHHHHHHHHTT-